Protein AF-A0A803Y1V3-F1 (afdb_monomer_lite)

pLDDT: mean 73.51, std 12.46, range [50.34, 91.0]

Foldseek 3Di:
DPVVVVVVVVVVVVVVVDPDPDPVLEEEAEDQADDRVVVVLVVQQVSLVVVRAYEYEAEPQGDCPPPPDDGSYHYDYDYDPDHNVVRD

Organism: Meleagris gallopavo (NCBI:txid9103)

Radius of gyration: 21.26 Å; chains: 1; bounding box: 52×26×57 Å

Structure (mmCIF, N/CA/C/O backbone):
data_AF-A0A803Y1V3-F1
#
_entry.id   AF-A0A803Y1V3-F1
#
loop_
_atom_site.group_PDB
_atom_site.id
_atom_site.type_symbol
_atom_site.label_atom_id
_atom_site.label_alt_id
_atom_site.label_comp_id
_atom_site.label_asym_id
_atom_site.label_entity_id
_atom_site.label_seq_id
_atom_site.pdbx_PDB_ins_code
_atom_site.Cartn_x
_atom_site.Cartn_y
_atom_site.Cartn_z
_atom_site.occupancy
_atom_site.B_iso_or_equiv
_atom_site.auth_seq_id
_atom_site.auth_comp_id
_atom_site.auth_asym_id
_atom_site.auth_atom_id
_atom_site.pdbx_PDB_model_num
ATOM 1 N N . MET A 1 1 ? -39.050 11.171 34.012 1.00 50.34 1 MET A N 1
ATOM 2 C CA . MET A 1 1 ? -39.183 11.293 32.537 1.00 50.34 1 MET A CA 1
ATOM 3 C C . MET A 1 1 ? -37.914 11.834 31.855 1.00 50.34 1 MET A C 1
ATOM 5 O O . MET A 1 1 ? -37.999 12.346 30.753 1.00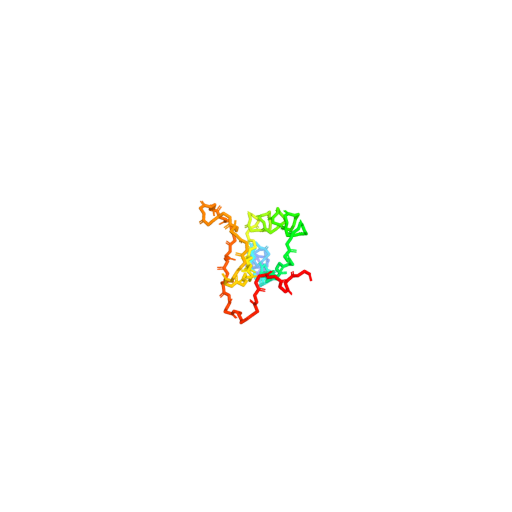 50.34 1 MET A O 1
ATOM 9 N N . THR A 1 2 ? -36.723 11.666 32.439 1.00 53.06 2 THR A N 1
ATOM 10 C CA . THR A 1 2 ? -35.451 12.178 31.879 1.00 53.06 2 THR A CA 1
ATOM 11 C C . THR A 1 2 ? -34.649 11.118 31.113 1.00 53.06 2 THR A C 1
ATOM 13 O O . THR A 1 2 ? -33.927 11.440 30.179 1.00 53.06 2 THR A O 1
ATOM 16 N N . LEU A 1 3 ? -34.840 9.833 31.431 1.00 54.78 3 LEU A N 1
ATOM 17 C CA . LEU A 1 3 ? -34.109 8.718 30.810 1.00 54.78 3 LEU A CA 1
ATOM 18 C C . LEU A 1 3 ? -34.422 8.503 29.318 1.00 54.78 3 LEU A C 1
ATOM 20 O O . LEU A 1 3 ? -33.566 8.014 28.590 1.00 54.78 3 LEU A O 1
ATOM 24 N N . ARG A 1 4 ? -35.611 8.889 28.831 1.00 56.72 4 ARG A N 1
ATOM 25 C CA . ARG A 1 4 ? -36.008 8.663 27.426 1.00 56.72 4 ARG A CA 1
ATOM 26 C C . ARG A 1 4 ? -35.312 9.583 26.418 1.00 56.72 4 ARG A C 1
ATOM 28 O O . ARG A 1 4 ? -35.222 9.212 25.255 1.00 56.72 4 ARG A O 1
ATOM 35 N N . LEU A 1 5 ? -34.801 10.738 26.854 1.00 55.94 5 LEU A N 1
ATOM 36 C CA . LEU A 1 5 ? -34.131 11.713 25.982 1.00 55.94 5 LEU A CA 1
ATOM 37 C C . LEU A 1 5 ? -32.607 11.494 25.905 1.00 55.94 5 LEU A C 1
ATOM 39 O O . LEU A 1 5 ? -31.988 11.862 24.912 1.00 55.94 5 LEU A O 1
ATOM 43 N N . CYS A 1 6 ? -32.007 10.837 26.909 1.00 60.28 6 CYS A N 1
ATOM 44 C CA . CYS A 1 6 ? -30.575 10.506 26.914 1.00 60.28 6 CYS A CA 1
ATOM 45 C C . CYS A 1 6 ? -30.203 9.372 25.950 1.00 60.28 6 CYS A C 1
ATOM 47 O O . CYS A 1 6 ? -29.121 9.401 25.378 1.00 60.28 6 CYS A O 1
ATOM 49 N N . TYR A 1 7 ? -31.082 8.386 25.751 1.00 65.88 7 TYR A N 1
ATOM 50 C CA . TYR A 1 7 ? -30.818 7.251 24.859 1.00 65.88 7 TYR A CA 1
ATOM 51 C C . TYR A 1 7 ? -30.543 7.635 23.393 1.00 65.88 7 TYR A C 1
ATOM 53 O O . TYR A 1 7 ? -29.555 7.143 22.853 1.00 65.88 7 TYR A O 1
ATOM 61 N N . PRO A 1 8 ? -31.336 8.502 22.728 1.00 71.88 8 PRO A N 1
ATOM 62 C CA . PRO A 1 8 ? -31.055 8.879 21.342 1.00 71.88 8 PRO A CA 1
ATOM 63 C C . PRO A 1 8 ? -29.785 9.729 21.211 1.00 71.88 8 PRO A C 1
ATOM 65 O O . PRO A 1 8 ? -29.036 9.557 20.255 1.00 71.88 8 PRO A O 1
ATOM 68 N N . LEU A 1 9 ? -29.498 10.595 22.191 1.00 71.75 9 LEU A N 1
ATOM 69 C CA . LEU A 1 9 ? -28.266 11.390 22.224 1.00 71.75 9 LEU A CA 1
ATOM 70 C C . LEU A 1 9 ? -27.027 10.505 22.414 1.00 71.75 9 LEU A C 1
ATOM 72 O O . LEU A 1 9 ? -26.045 10.671 21.697 1.00 71.75 9 LEU A O 1
ATOM 76 N N . ALA A 1 10 ? -27.093 9.531 23.325 1.00 77.44 10 ALA A N 1
ATOM 77 C CA . ALA A 1 10 ? -26.024 8.561 23.548 1.00 77.44 10 ALA A CA 1
ATOM 78 C C . ALA A 1 10 ? -25.837 7.605 22.356 1.00 77.44 10 ALA A C 1
ATOM 80 O O . ALA A 1 10 ? -24.713 7.241 22.027 1.00 77.44 10 ALA A O 1
ATOM 81 N N . ALA A 1 11 ? -26.917 7.216 21.673 1.00 76.81 11 ALA A N 1
ATOM 82 C CA . ALA A 1 11 ? -26.834 6.409 20.458 1.00 76.81 11 ALA A CA 1
ATOM 83 C C . ALA A 1 11 ? -26.176 7.181 19.303 1.00 76.81 11 ALA A C 1
ATOM 85 O O . ALA A 1 11 ? -25.385 6.615 18.552 1.00 76.81 11 ALA A O 1
ATOM 86 N N . TRP A 1 12 ? -26.458 8.480 19.178 1.00 74.00 12 TRP A N 1
ATOM 87 C CA . TRP A 1 12 ? -25.868 9.314 18.132 1.00 74.00 12 TRP A CA 1
ATOM 88 C C . TRP A 1 12 ? -24.375 9.557 18.364 1.00 74.00 12 TRP A C 1
ATOM 90 O O . TRP A 1 12 ? -23.582 9.446 17.428 1.00 74.00 12 TRP A O 1
ATOM 100 N N . THR A 1 13 ? -23.967 9.813 19.611 1.00 77.62 13 THR A N 1
ATOM 101 C CA . THR A 1 13 ? -22.540 9.908 19.946 1.00 77.62 13 THR A CA 1
ATOM 102 C C . THR A 1 13 ? -21.828 8.577 19.737 1.00 77.62 13 THR A C 1
ATOM 104 O O . THR A 1 13 ? -20.712 8.578 19.231 1.00 77.62 13 THR A O 1
ATOM 107 N N . PHE A 1 14 ? -22.478 7.447 20.031 1.00 74.94 14 PHE A N 1
ATOM 108 C CA . PHE A 1 14 ? -21.929 6.119 19.757 1.00 74.94 14 PHE A CA 1
ATOM 109 C C . PHE A 1 14 ? -21.744 5.867 18.254 1.00 74.94 14 PHE A C 1
ATOM 111 O O . PHE A 1 14 ? -20.691 5.389 17.850 1.00 74.94 14 PHE A O 1
ATOM 118 N N . ILE A 1 15 ? -22.708 6.260 17.414 1.00 71.94 15 ILE A N 1
ATOM 119 C CA . ILE A 1 15 ? -22.604 6.153 15.947 1.00 71.94 15 ILE A CA 1
ATOM 120 C C . ILE A 1 15 ? -21.449 6.997 15.393 1.00 71.94 15 ILE A C 1
ATOM 122 O O . ILE A 1 15 ? -20.730 6.541 14.507 1.00 71.94 15 ILE A O 1
ATOM 126 N N . LEU A 1 16 ? -21.239 8.206 15.923 1.00 69.25 16 LEU A N 1
ATOM 127 C CA . LEU A 1 16 ? -20.115 9.064 15.527 1.00 69.25 16 LEU A CA 1
ATOM 128 C C . LEU A 1 16 ? -18.759 8.549 16.040 1.00 69.25 16 LEU A C 1
ATOM 130 O O . LEU A 1 16 ? -17.725 8.882 15.465 1.00 69.25 16 LEU A O 1
ATOM 134 N N . LEU A 1 17 ? -18.759 7.739 17.103 1.00 69.12 17 LEU A N 1
ATOM 135 C CA . LEU A 1 17 ? -17.561 7.160 17.712 1.00 69.12 17 LEU A CA 1
ATOM 136 C C . LEU A 1 17 ? -17.157 5.813 17.094 1.00 69.12 17 LEU A C 1
ATOM 138 O O . LEU A 1 17 ? -16.184 5.221 17.550 1.00 69.12 17 LEU A O 1
ATOM 142 N N . ILE A 1 18 ? -17.867 5.319 16.073 1.00 70.06 18 ILE A N 1
ATOM 143 C CA . ILE A 1 18 ? -17.448 4.151 15.288 1.00 70.06 18 ILE A CA 1
ATOM 144 C C . ILE A 1 18 ? -16.680 4.659 14.054 1.00 70.06 18 ILE A C 1
ATOM 146 O O . ILE A 1 18 ? -17.286 4.889 13.002 1.00 70.06 18 ILE A O 1
ATOM 150 N N . PRO A 1 19 ? -15.349 4.857 14.128 1.00 63.00 19 PRO A N 1
ATOM 151 C CA . PRO A 1 19 ? -14.551 5.014 12.924 1.00 63.00 19 PRO A CA 1
ATOM 152 C C . PRO A 1 19 ? -14.615 3.689 12.154 1.00 63.00 19 PRO A C 1
ATOM 154 O O . PRO A 1 19 ? -14.212 2.656 12.680 1.00 63.00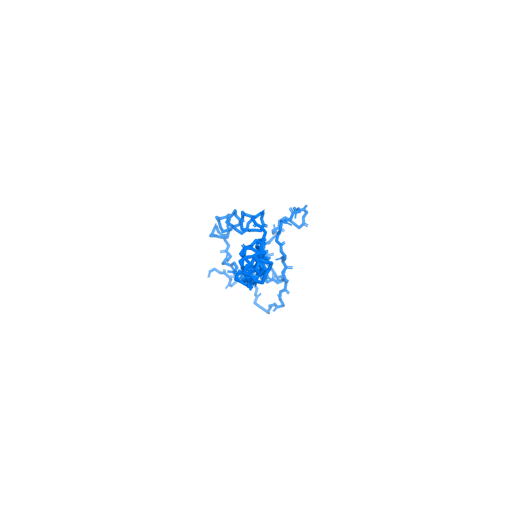 19 PRO A O 1
ATOM 157 N N . GLY A 1 20 ? -15.144 3.691 10.926 1.00 59.88 20 GLY A N 1
ATOM 158 C CA . GLY A 1 20 ? -15.056 2.503 10.059 1.00 59.88 20 GLY A CA 1
ATOM 159 C C . GLY A 1 20 ? -16.297 2.096 9.268 1.00 59.88 20 GLY A C 1
ATOM 160 O O . GLY A 1 20 ? -16.241 1.088 8.579 1.00 59.88 20 GLY A O 1
ATOM 161 N N . LEU A 1 21 ? -17.398 2.857 9.288 1.00 59.03 21 LEU A N 1
ATOM 162 C CA . LEU A 1 21 ? -18.548 2.581 8.400 1.00 59.03 21 LEU A CA 1
ATOM 163 C C . LEU A 1 21 ? -18.307 2.967 6.925 1.00 59.03 21 LEU A C 1
ATOM 165 O O . LEU A 1 21 ? -19.182 2.768 6.088 1.00 59.03 21 LEU A O 1
ATOM 169 N N . SER A 1 22 ? -17.142 3.534 6.599 1.00 65.31 22 SER A N 1
ATOM 170 C CA . SER A 1 22 ? -16.777 3.909 5.232 1.00 65.31 22 SER A CA 1
ATOM 171 C C . SER A 1 22 ? -15.808 2.892 4.639 1.00 65.31 22 SER A C 1
ATOM 173 O O . SER A 1 22 ? -14.694 2.728 5.129 1.00 65.31 22 SER A O 1
ATOM 175 N N . GLU A 1 23 ? -16.208 2.259 3.537 1.00 68.25 23 GLU A N 1
ATOM 176 C CA . GLU A 1 23 ? -15.364 1.339 2.763 1.00 68.25 23 GLU A CA 1
ATOM 177 C C . GLU A 1 23 ? -14.397 2.075 1.802 1.00 68.25 23 GLU A C 1
ATOM 179 O O . GLU A 1 23 ? -13.748 1.468 0.955 1.00 68.25 23 GLU A O 1
ATOM 184 N N . GLY A 1 24 ? -14.241 3.397 1.951 1.00 76.12 24 GLY A N 1
ATOM 185 C CA . GLY A 1 24 ? -13.358 4.224 1.114 1.00 76.12 24 GLY A CA 1
ATOM 186 C C . GLY A 1 24 ? -11.853 3.992 1.311 1.00 76.12 24 GLY A C 1
ATOM 187 O O . GLY A 1 24 ? -11.046 4.640 0.653 1.00 76.12 24 GLY A O 1
ATOM 188 N N . GLY A 1 25 ? -11.463 3.091 2.216 1.00 81.56 25 GLY A N 1
ATOM 189 C CA . GLY A 1 25 ? -10.067 2.765 2.508 1.00 81.56 25 GLY A CA 1
ATOM 190 C C . GLY A 1 25 ? -9.424 1.753 1.555 1.00 81.56 25 GLY A C 1
ATOM 191 O O . GLY A 1 25 ? -8.254 1.437 1.750 1.00 81.56 25 GLY A O 1
ATOM 192 N N . LYS A 1 26 ? -10.156 1.218 0.568 1.00 88.31 26 LYS A N 1
ATOM 193 C CA . LYS A 1 26 ? -9.648 0.210 -0.380 1.00 88.31 26 LYS A CA 1
ATOM 194 C C . LYS A 1 26 ? -9.088 0.876 -1.635 1.00 88.31 26 LYS A C 1
ATOM 196 O O . LYS A 1 26 ? -9.825 1.537 -2.365 1.00 88.31 26 LYS A O 1
ATOM 201 N N . LEU A 1 27 ? -7.798 0.687 -1.907 1.00 89.69 27 LEU A N 1
ATOM 202 C CA . LEU A 1 27 ? -7.121 1.244 -3.079 1.00 89.69 27 LEU A CA 1
ATOM 203 C C . LEU A 1 27 ? -6.502 0.146 -3.939 1.00 89.69 27 LEU A C 1
ATOM 205 O O . LEU A 1 27 ? -5.765 -0.707 -3.450 1.00 89.69 27 LEU A O 1
ATOM 209 N N . LEU A 1 28 ? -6.750 0.226 -5.244 1.00 90.81 28 LEU A N 1
ATOM 210 C CA . LEU A 1 28 ? -6.085 -0.590 -6.253 1.00 90.81 28 LEU A CA 1
ATOM 211 C C . LEU A 1 28 ? -5.066 0.272 -6.999 1.00 90.81 28 LEU A C 1
ATOM 213 O O . LEU A 1 28 ? -5.419 1.318 -7.541 1.00 90.81 28 LEU A O 1
ATOM 217 N N . VAL A 1 29 ? -3.814 -0.171 -7.041 1.00 88.19 29 VAL A N 1
ATOM 218 C CA . VAL A 1 29 ? -2.715 0.544 -7.693 1.00 88.19 29 VAL A CA 1
ATOM 219 C C . VAL A 1 29 ? -2.132 -0.323 -8.798 1.00 88.19 29 VAL A C 1
ATOM 221 O O . VAL A 1 29 ? -1.725 -1.460 -8.564 1.00 88.19 29 VAL A O 1
ATOM 224 N N . VAL A 1 30 ? -2.071 0.233 -10.006 1.00 85.62 30 VAL A N 1
ATOM 225 C CA . VAL A 1 30 ? -1.402 -0.382 -11.154 1.00 85.62 30 VAL A CA 1
ATOM 226 C C . VAL A 1 30 ? -0.134 0.432 -11.432 1.00 85.62 30 VAL A C 1
ATOM 228 O O . VAL A 1 30 ? -0.239 1.589 -11.839 1.00 85.62 30 VAL A O 1
ATOM 231 N N . PRO A 1 31 ? 1.058 -0.112 -11.149 1.00 78.88 31 PRO A N 1
ATOM 232 C CA . PRO A 1 31 ? 2.320 0.568 -11.359 1.00 78.88 31 PRO A CA 1
ATOM 233 C C . PRO A 1 31 ? 2.632 0.6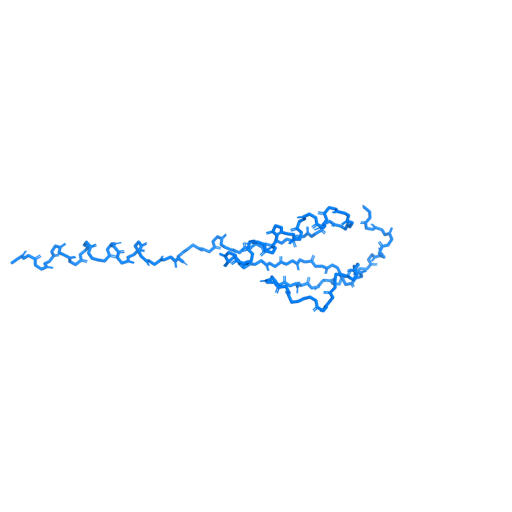83 -12.853 1.00 78.88 31 PRO A C 1
ATOM 235 O O . PRO A 1 31 ? 2.516 -0.291 -13.595 1.00 78.88 31 PRO A O 1
ATOM 238 N N . MET A 1 32 ? 3.095 1.860 -13.273 1.00 74.62 32 MET A N 1
ATOM 239 C CA . MET A 1 32 ? 3.871 1.996 -14.508 1.00 74.62 32 MET A CA 1
ATOM 240 C C . MET A 1 32 ? 5.291 1.486 -14.257 1.00 74.62 32 MET A C 1
ATOM 242 O O . MET A 1 32 ? 5.843 1.698 -13.174 1.00 74.62 32 MET A O 1
ATOM 246 N N . VAL A 1 33 ? 5.876 0.796 -15.231 1.00 69.56 33 VAL A N 1
ATOM 247 C CA . VAL A 1 33 ? 7.236 0.258 -15.116 1.00 69.56 33 VAL A CA 1
ATOM 248 C C . VAL A 1 33 ? 8.251 1.415 -15.123 1.00 69.56 33 VAL A C 1
ATOM 250 O O . VAL A 1 33 ? 7.995 2.485 -15.665 1.00 69.56 33 VAL A O 1
ATOM 253 N N . GLY A 1 34 ? 9.391 1.240 -14.446 1.00 70.50 34 GLY A N 1
ATOM 254 C CA . GLY A 1 34 ? 10.474 2.230 -14.419 1.00 70.50 34 GLY A CA 1
ATOM 255 C C . GLY A 1 34 ? 10.457 3.192 -13.222 1.00 70.50 34 GLY A C 1
ATOM 256 O O . GLY A 1 34 ? 9.949 2.885 -12.141 1.00 70.50 34 GLY A O 1
ATOM 257 N N . SER A 1 35 ? 11.085 4.360 -13.393 1.00 74.94 35 SER A N 1
ATOM 258 C CA . SER A 1 35 ? 11.367 5.327 -12.315 1.00 74.94 35 SER A CA 1
ATOM 259 C C . SER A 1 35 ? 10.110 5.913 -11.665 1.00 74.94 35 SER A C 1
ATOM 261 O O . SER A 1 35 ? 10.122 6.211 -10.471 1.00 74.94 35 SER A O 1
ATOM 263 N N . HIS A 1 36 ? 9.007 6.012 -12.409 1.00 73.00 36 HIS A N 1
ATOM 264 C CA . HIS A 1 36 ? 7.726 6.511 -11.901 1.00 73.00 36 HIS A CA 1
ATOM 265 C C . HIS A 1 36 ? 7.169 5.663 -10.749 1.00 73.00 36 HIS A C 1
ATOM 267 O O . HIS A 1 36 ? 6.574 6.202 -9.812 1.00 73.00 36 HIS A O 1
ATOM 273 N N . TRP A 1 37 ? 7.399 4.346 -10.761 1.00 80.88 37 TRP A N 1
ATOM 274 C CA . TRP A 1 37 ? 6.976 3.488 -9.658 1.00 80.88 37 TRP A CA 1
ATOM 275 C C . TRP A 1 37 ? 7.735 3.777 -8.360 1.00 80.88 37 TRP A C 1
ATOM 277 O O . TRP A 1 37 ? 7.151 3.676 -7.281 1.00 80.88 37 TRP A O 1
ATOM 287 N N . LEU A 1 38 ? 9.013 4.161 -8.433 1.00 78.38 38 LEU A N 1
ATOM 288 C CA . LEU A 1 38 ? 9.824 4.384 -7.236 1.00 78.38 38 LEU A CA 1
ATOM 289 C C . LEU A 1 38 ? 9.217 5.479 -6.348 1.00 78.38 38 LEU A C 1
ATOM 291 O O . LEU A 1 38 ? 9.128 5.301 -5.136 1.00 78.38 38 LEU A O 1
ATOM 295 N N . SER A 1 39 ? 8.717 6.557 -6.957 1.00 83.50 39 SER A N 1
ATOM 296 C CA . SER A 1 39 ? 7.993 7.617 -6.247 1.00 83.50 39 SER A CA 1
ATOM 297 C C . SER A 1 39 ? 6.630 7.149 -5.725 1.00 83.50 39 SER A C 1
ATOM 299 O O . SER A 1 39 ? 6.237 7.493 -4.612 1.00 83.50 39 SER A O 1
ATOM 301 N N . MET A 1 40 ? 5.908 6.331 -6.498 1.00 85.75 40 MET A N 1
ATOM 302 C CA . MET A 1 40 ? 4.600 5.806 -6.090 1.00 85.75 40 MET A CA 1
ATOM 303 C C . MET A 1 40 ? 4.707 4.816 -4.918 1.00 85.75 40 MET A C 1
ATOM 305 O O . MET A 1 40 ? 3.809 4.760 -4.076 1.00 85.75 40 MET A O 1
ATOM 309 N N . LYS A 1 41 ? 5.817 4.075 -4.818 1.00 85.19 41 LYS A N 1
ATOM 310 C CA . LYS A 1 41 ? 6.068 3.100 -3.747 1.00 85.19 41 LYS A CA 1
ATOM 311 C C . LYS A 1 41 ? 5.949 3.734 -2.359 1.00 85.19 41 LYS A C 1
ATOM 313 O O . LYS A 1 41 ? 5.297 3.160 -1.488 1.00 85.19 41 LYS A O 1
ATOM 318 N N . GLU A 1 42 ? 6.527 4.919 -2.156 1.00 86.00 42 GLU A N 1
ATOM 319 C CA . GLU A 1 42 ? 6.459 5.614 -0.863 1.00 86.00 42 GLU A CA 1
ATOM 320 C C . GLU A 1 42 ? 5.030 6.038 -0.508 1.00 86.00 42 GLU A C 1
ATOM 322 O O . GLU A 1 42 ? 4.594 5.884 0.635 1.00 86.00 42 GLU A O 1
ATOM 327 N N . VAL A 1 43 ? 4.268 6.516 -1.497 1.00 89.25 43 VAL A N 1
ATOM 328 C CA . VAL A 1 43 ? 2.865 6.913 -1.313 1.00 89.25 43 VAL A CA 1
ATOM 329 C C . VAL A 1 43 ? 2.017 5.709 -0.909 1.00 89.25 43 VAL A C 1
ATOM 331 O O . VAL A 1 43 ? 1.279 5.769 0.076 1.00 89.25 43 VAL A O 1
ATOM 334 N N . VAL A 1 44 ? 2.161 4.595 -1.628 1.00 89.62 44 VAL A N 1
ATOM 335 C CA . VAL A 1 44 ? 1.458 3.335 -1.350 1.00 89.62 44 VAL A CA 1
ATOM 336 C C . VAL A 1 44 ? 1.780 2.820 0.049 1.00 89.62 44 VAL A C 1
ATOM 338 O O . VAL A 1 44 ? 0.874 2.441 0.794 1.00 89.62 44 VAL A O 1
ATOM 341 N N . GLN A 1 45 ? 3.055 2.861 0.439 1.00 88.69 45 GLN A N 1
ATOM 342 C CA . GLN A 1 45 ? 3.478 2.451 1.771 1.00 88.69 45 GLN A CA 1
ATOM 343 C C . GLN A 1 45 ? 2.849 3.326 2.860 1.00 88.69 45 GLN A C 1
ATOM 345 O O . GLN A 1 45 ? 2.300 2.799 3.827 1.00 88.69 45 GLN A O 1
ATOM 350 N N . LYS A 1 46 ? 2.856 4.652 2.690 1.00 90.00 46 LYS A N 1
ATOM 351 C CA . LYS A 1 46 ? 2.256 5.580 3.659 1.00 90.00 46 LYS A CA 1
ATOM 352 C C . LYS A 1 46 ? 0.741 5.426 3.771 1.00 90.00 46 LYS A C 1
ATOM 354 O O . LYS A 1 46 ? 0.202 5.587 4.864 1.00 90.00 46 LYS A O 1
ATOM 359 N N . LEU A 1 47 ? 0.048 5.124 2.676 1.00 90.00 47 LEU A N 1
ATOM 360 C CA . LEU A 1 47 ? -1.393 4.853 2.698 1.00 90.00 47 LEU A CA 1
ATOM 361 C C . LEU A 1 47 ? -1.704 3.572 3.473 1.00 90.00 47 LEU A C 1
ATOM 363 O O . LEU A 1 47 ? -2.585 3.579 4.336 1.00 90.00 47 LEU A O 1
ATOM 367 N N . ALA A 1 48 ? -0.930 2.516 3.231 1.00 88.12 48 ALA A N 1
ATOM 368 C CA . ALA A 1 48 ? -1.071 1.256 3.943 1.00 88.12 48 ALA A CA 1
ATOM 369 C C . ALA A 1 48 ? -0.766 1.389 5.447 1.00 88.12 48 ALA A C 1
ATOM 371 O O . ALA A 1 48 ? -1.545 0.927 6.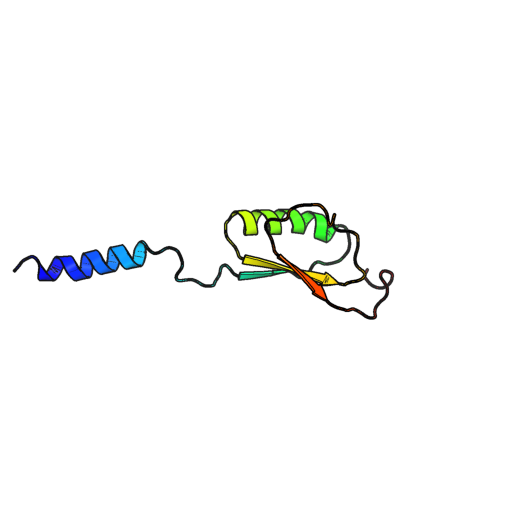278 1.00 88.12 48 ALA A O 1
ATOM 372 N N . GLU A 1 49 ? 0.294 2.118 5.821 1.00 89.00 49 GLU A N 1
ATOM 373 C CA . GLU A 1 49 ? 0.616 2.445 7.224 1.00 89.00 49 GLU A CA 1
ATOM 374 C C . GLU A 1 49 ? -0.510 3.226 7.930 1.00 89.00 49 GLU A C 1
ATOM 376 O O . GLU A 1 49 ? -0.673 3.121 9.144 1.00 89.00 49 GLU A O 1
ATOM 381 N N . ARG A 1 50 ? -1.313 3.994 7.182 1.00 88.56 50 ARG A N 1
ATOM 382 C CA . ARG A 1 50 ? -2.486 4.725 7.697 1.00 88.56 50 ARG A CA 1
ATOM 383 C C . ARG A 1 50 ? -3.744 3.857 7.828 1.00 88.56 50 ARG A C 1
ATOM 385 O O . ARG A 1 50 ? -4.800 4.392 8.152 1.00 88.56 50 ARG A O 1
ATOM 392 N N . GLY A 1 51 ? -3.650 2.554 7.564 1.00 85.69 51 GLY A N 1
ATOM 393 C CA . GLY A 1 51 ? -4.767 1.612 7.657 1.00 85.69 51 GLY A CA 1
ATOM 394 C C . GLY A 1 51 ? -5.615 1.500 6.389 1.00 85.69 51 GLY A C 1
ATOM 395 O O . GLY A 1 51 ? -6.710 0.948 6.454 1.00 85.69 51 GLY A O 1
ATOM 396 N N . HIS A 1 52 ? -5.141 2.010 5.245 1.00 88.94 52 HIS A N 1
ATOM 397 C CA . HIS A 1 52 ? -5.801 1.756 3.963 1.00 88.94 52 HIS A CA 1
ATOM 398 C C . HIS A 1 52 ? -5.444 0.352 3.467 1.00 88.94 52 HIS A C 1
ATOM 400 O O . HIS A 1 52 ? -4.285 -0.064 3.512 1.00 88.94 52 HIS A O 1
ATOM 406 N N . GLU A 1 53 ? -6.430 -0.368 2.948 1.00 89.19 53 GLU A N 1
ATOM 407 C CA . GLU A 1 53 ? -6.212 -1.639 2.270 1.00 89.19 53 GLU A CA 1
ATOM 408 C C . GLU A 1 53 ? -5.726 -1.345 0.850 1.00 89.19 53 GLU A C 1
ATOM 410 O O . GLU A 1 53 ? -6.516 -1.023 -0.038 1.00 89.19 53 GLU A O 1
ATOM 415 N N . VAL A 1 54 ? -4.411 -1.410 0.635 1.00 91.00 54 VAL A N 1
ATOM 416 C CA . VAL A 1 54 ? -3.817 -1.146 -0.680 1.00 91.00 54 VAL A CA 1
ATOM 417 C C . VAL A 1 54 ? -3.408 -2.450 -1.357 1.00 91.00 54 VAL A C 1
ATOM 419 O O . VAL A 1 54 ? -2.668 -3.257 -0.786 1.00 91.00 54 VAL A O 1
ATOM 422 N N . VAL A 1 55 ? -3.872 -2.636 -2.591 1.00 90.44 55 VAL A N 1
ATOM 423 C CA . VAL A 1 55 ? -3.542 -3.766 -3.461 1.00 90.44 55 VAL A CA 1
ATOM 424 C C . VAL A 1 55 ? -2.788 -3.250 -4.681 1.00 90.44 55 VAL A C 1
ATOM 426 O O . VAL A 1 55 ? -3.318 -2.462 -5.460 1.00 90.44 55 VAL A O 1
ATOM 429 N N . VAL A 1 56 ? -1.556 -3.709 -4.868 1.00 88.44 56 VAL A N 1
ATOM 430 C CA . VAL A 1 56 ? -0.709 -3.376 -6.017 1.00 88.44 56 VAL A CA 1
ATOM 431 C C . VAL A 1 56 ? -0.729 -4.534 -7.008 1.00 88.44 56 VAL A C 1
ATOM 433 O O . VAL A 1 56 ? -0.422 -5.667 -6.640 1.00 88.44 56 VAL A O 1
ATOM 436 N N . LEU A 1 57 ? -1.073 -4.264 -8.265 1.00 85.81 57 LEU A N 1
ATOM 437 C CA . LEU A 1 57 ? -1.060 -5.257 -9.341 1.00 85.81 57 LEU A CA 1
ATOM 438 C C . LEU A 1 57 ? 0.290 -5.260 -10.055 1.00 85.81 57 LEU A C 1
ATOM 440 O O . LEU A 1 57 ? 0.678 -4.255 -10.629 1.00 85.81 57 LEU A O 1
ATOM 444 N N . LYS A 1 58 ? 0.999 -6.386 -10.071 1.00 79.31 58 LYS A N 1
ATOM 445 C CA . LYS A 1 58 ? 2.310 -6.517 -10.722 1.00 79.31 58 LYS A CA 1
ATOM 446 C C . LYS A 1 58 ? 2.251 -7.567 -11.847 1.00 79.31 58 LYS A C 1
ATOM 448 O O . LYS A 1 58 ? 1.744 -8.656 -11.599 1.00 79.31 58 LYS A O 1
ATOM 453 N N . PRO A 1 59 ? 2.781 -7.311 -13.054 1.00 74.94 59 PRO A N 1
ATOM 454 C CA . PRO A 1 59 ? 2.974 -8.378 -14.038 1.00 74.94 59 PRO A CA 1
ATOM 455 C C . PRO A 1 59 ? 3.949 -9.465 -13.539 1.00 74.94 59 PRO A C 1
ATOM 457 O O . PRO A 1 59 ? 4.929 -9.169 -12.845 1.00 74.94 59 PRO A O 1
ATOM 460 N N . GLU A 1 60 ? 3.737 -10.723 -13.924 1.00 70.31 60 GLU A N 1
ATOM 461 C CA . GLU A 1 60 ? 4.629 -11.839 -13.551 1.00 70.31 60 GLU A CA 1
ATOM 462 C C . GLU A 1 60 ? 6.075 -11.629 -14.023 1.00 70.31 60 GLU A C 1
ATOM 464 O O . GLU A 1 60 ? 7.022 -11.931 -13.301 1.00 70.31 60 GLU A O 1
ATOM 469 N N . VAL A 1 61 ? 6.247 -10.993 -15.183 1.00 64.19 61 VAL A N 1
ATOM 470 C CA . VAL A 1 61 ? 7.560 -10.714 -15.778 1.00 64.19 61 VAL A CA 1
ATOM 471 C C . VAL A 1 61 ? 8.261 -9.479 -15.206 1.00 64.19 61 VAL A C 1
ATOM 473 O O . VAL A 1 61 ? 9.365 -9.187 -15.633 1.00 64.19 61 VAL A O 1
ATOM 476 N N . SER A 1 62 ? 7.675 -8.724 -14.270 1.00 60.12 62 SER A N 1
ATOM 477 C CA . SER A 1 62 ? 8.232 -7.405 -13.904 1.00 60.12 62 SER A CA 1
ATOM 478 C C . SER A 1 62 ? 9.460 -7.455 -12.998 1.00 60.12 62 SER A C 1
ATOM 480 O O . SER A 1 62 ? 9.576 -8.337 -12.141 1.00 60.12 62 SER A O 1
ATOM 482 N N . TRP A 1 63 ? 10.271 -6.389 -13.110 1.00 56.62 63 TRP A N 1
ATOM 483 C CA . TRP A 1 63 ? 11.393 -5.995 -12.245 1.00 56.62 63 TRP A CA 1
ATOM 484 C C . TRP A 1 63 ? 11.278 -6.561 -10.826 1.00 56.62 63 TRP A C 1
ATOM 486 O O . TRP A 1 63 ? 10.212 -6.463 -10.202 1.00 56.62 63 TRP A O 1
ATOM 496 N N . GLN A 1 64 ? 12.367 -7.151 -10.319 1.00 55.59 64 GLN A N 1
ATOM 497 C CA . GLN A 1 64 ? 12.500 -7.633 -8.941 1.00 55.59 64 GLN A CA 1
ATOM 498 C C . GLN A 1 64 ? 12.311 -6.469 -7.957 1.00 55.59 64 GLN A C 1
ATOM 500 O O . GLN A 1 64 ? 13.249 -5.903 -7.405 1.00 55.59 64 GLN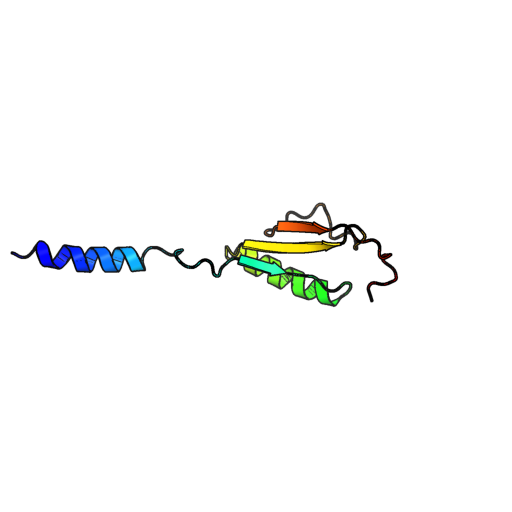 A O 1
ATOM 505 N N . MET A 1 65 ? 11.058 -6.094 -7.726 1.00 58.31 65 MET A N 1
ATOM 506 C CA . MET A 1 65 ? 10.632 -5.428 -6.513 1.00 58.31 65 MET A CA 1
ATOM 507 C C . MET A 1 65 ? 11.065 -6.356 -5.400 1.00 58.31 65 MET A C 1
ATOM 509 O O . MET A 1 65 ? 10.605 -7.494 -5.399 1.00 58.31 65 MET A O 1
ATOM 513 N N . GLY A 1 66 ? 12.018 -5.920 -4.575 1.00 55.34 66 GLY A N 1
ATOM 514 C CA . GLY A 1 66 ? 12.683 -6.758 -3.586 1.00 55.34 66 GLY A CA 1
ATOM 515 C C . GLY A 1 66 ? 11.676 -7.650 -2.873 1.00 55.34 66 GLY A C 1
ATOM 516 O O . GLY A 1 66 ? 10.973 -7.210 -1.973 1.00 55.34 66 GLY A O 1
ATOM 517 N N . GLU A 1 67 ? 11.603 -8.912 -3.294 1.00 54.28 67 GLU A N 1
ATOM 518 C CA . GLU A 1 67 ? 10.604 -9.892 -2.845 1.00 54.28 67 GLU A CA 1
ATOM 519 C C . GLU A 1 67 ? 10.782 -10.224 -1.353 1.00 54.28 67 GLU A C 1
ATOM 521 O O . GLU A 1 67 ? 9.939 -10.838 -0.710 1.00 54.28 67 GLU A O 1
ATOM 526 N N . ARG A 1 68 ? 11.900 -9.757 -0.787 1.00 51.69 68 ARG A N 1
ATOM 527 C CA . ARG A 1 68 ? 12.284 -9.857 0.617 1.00 51.69 68 ARG A CA 1
ATOM 528 C C . ARG A 1 68 ? 11.856 -8.673 1.482 1.00 51.69 68 ARG A C 1
ATOM 530 O O . ARG A 1 68 ? 12.016 -8.758 2.698 1.00 51.69 68 ARG A O 1
ATOM 537 N N . GLU A 1 69 ? 11.350 -7.580 0.914 1.00 61.47 69 GLU A N 1
ATOM 538 C CA . GLU A 1 69 ? 10.883 -6.452 1.722 1.00 61.47 69 GLU A CA 1
ATOM 539 C C . GLU A 1 69 ? 9.467 -6.727 2.241 1.00 61.47 69 GLU A C 1
ATOM 541 O O . GLU A 1 69 ? 8.536 -6.997 1.480 1.00 61.47 69 GLU A O 1
ATOM 546 N N . LYS A 1 70 ? 9.297 -6.672 3.567 1.00 64.62 70 LYS A N 1
ATOM 547 C CA . LYS A 1 70 ? 7.974 -6.715 4.197 1.00 64.62 70 LYS A CA 1
ATOM 548 C C . LYS A 1 70 ? 7.246 -5.414 3.869 1.00 64.62 70 LYS A C 1
ATOM 550 O O . LYS A 1 70 ? 7.488 -4.391 4.502 1.00 64.62 70 LYS A O 1
ATOM 555 N N . HIS A 1 71 ? 6.376 -5.456 2.872 1.00 73.25 71 HIS A N 1
ATOM 556 C CA . HIS A 1 71 ? 5.530 -4.328 2.513 1.00 73.25 71 HIS A CA 1
ATOM 557 C C . HIS A 1 71 ? 4.301 -4.263 3.428 1.00 73.25 71 HIS A C 1
ATOM 559 O O . HIS A 1 71 ? 3.754 -5.291 3.820 1.00 73.25 71 HIS A O 1
ATOM 565 N N . ALA A 1 72 ? 3.846 -3.049 3.743 1.00 81.44 72 ALA A N 1
ATOM 566 C CA . ALA A 1 72 ? 2.590 -2.827 4.465 1.00 81.44 72 ALA A CA 1
ATOM 567 C C . ALA A 1 72 ? 1.340 -3.056 3.582 1.00 81.44 72 ALA A C 1
ATOM 569 O O . ALA A 1 72 ? 0.224 -3.027 4.087 1.00 81.44 72 ALA A O 1
ATOM 570 N N . TYR A 1 73 ? 1.520 -3.275 2.273 1.00 83.88 73 TYR A N 1
ATOM 571 C CA . TYR A 1 73 ? 0.469 -3.414 1.261 1.00 83.88 73 TYR A CA 1
ATOM 572 C C . TYR A 1 73 ? 0.484 -4.800 0.600 1.00 83.88 73 TYR A C 1
ATOM 574 O O . TYR A 1 73 ? 1.502 -5.495 0.597 1.00 83.88 73 TYR A O 1
ATOM 582 N N . THR A 1 74 ? -0.643 -5.192 0.002 1.00 86.62 74 THR A N 1
ATOM 583 C CA . THR A 1 74 ? -0.783 -6.477 -0.699 1.00 86.62 74 THR A CA 1
ATOM 584 C C . THR A 1 74 ? -0.305 -6.350 -2.140 1.00 86.62 74 THR A C 1
ATOM 586 O O . THR A 1 74 ? -0.649 -5.388 -2.821 1.00 86.62 74 THR A O 1
ATOM 589 N N . VAL A 1 75 ? 0.433 -7.341 -2.640 1.00 85.75 75 VAL A N 1
ATOM 590 C CA . VAL A 1 75 ? 0.831 -7.418 -4.052 1.00 85.75 75 VAL A CA 1
ATOM 591 C C . VAL A 1 75 ? 0.124 -8.600 -4.706 1.00 85.75 75 VAL A C 1
ATOM 593 O O . VAL A 1 75 ? 0.172 -9.714 -4.187 1.00 85.7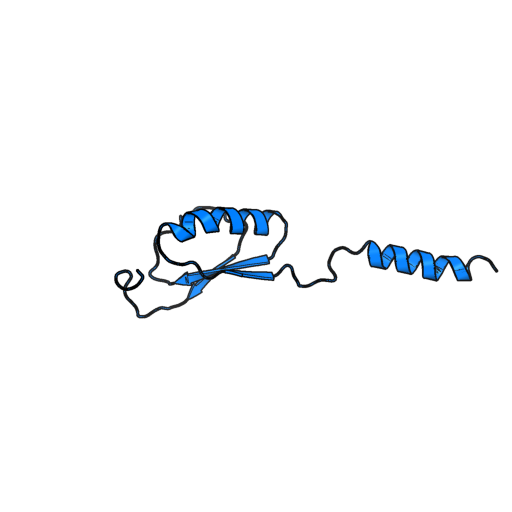5 75 VAL A O 1
ATOM 596 N N . LYS A 1 76 ? -0.540 -8.364 -5.839 1.00 86.00 76 LYS A N 1
ATOM 597 C CA . LYS A 1 76 ? -1.138 -9.408 -6.674 1.00 86.00 76 LYS A CA 1
ATOM 598 C C . LYS A 1 76 ? -0.431 -9.474 -8.012 1.00 86.00 76 LYS A C 1
ATOM 600 O O . LYS A 1 76 ? -0.369 -8.482 -8.734 1.00 86.00 76 LYS A O 1
ATOM 605 N N . THR A 1 77 ? 0.056 -10.659 -8.344 1.00 83.00 77 THR A N 1
ATOM 606 C CA . THR A 1 77 ? 0.688 -10.911 -9.633 1.00 83.00 77 THR A CA 1
ATOM 607 C C . THR A 1 77 ? -0.364 -11.301 -10.666 1.00 83.00 77 THR A C 1
ATOM 609 O O . THR A 1 77 ? -1.283 -12.054 -10.339 1.00 83.00 77 THR A O 1
ATOM 612 N N . TYR A 1 78 ? -0.247 -10.801 -11.895 1.00 78.94 78 TYR A N 1
ATOM 613 C CA . TYR A 1 78 ? -1.083 -11.240 -13.012 1.00 78.94 78 TYR A CA 1
ATOM 614 C C . TYR A 1 78 ? -0.227 -11.799 -14.160 1.00 78.94 78 TYR A C 1
ATOM 616 O O . TYR A 1 78 ? 0.865 -11.277 -14.420 1.00 78.94 78 TYR A O 1
ATOM 624 N N . PRO A 1 79 ? -0.704 -12.858 -14.842 1.00 76.62 79 PRO A N 1
ATOM 625 C CA . PRO A 1 79 ? 0.009 -13.443 -15.966 1.00 76.62 79 PRO A CA 1
ATOM 626 C C . PRO A 1 79 ? -0.027 -12.473 -17.146 1.00 76.62 79 PRO A C 1
ATOM 628 O O . PRO A 1 79 ? -1.080 -11.928 -17.484 1.00 76.62 79 PRO A O 1
ATOM 631 N N . VAL A 1 80 ? 1.120 -12.266 -17.785 1.00 71.12 80 VAL A N 1
ATOM 632 C CA . VAL A 1 80 ? 1.220 -11.439 -18.988 1.00 71.12 80 VAL A CA 1
ATOM 633 C C . VAL A 1 80 ? 2.046 -12.183 -20.033 1.00 71.12 80 VAL A C 1
ATOM 635 O O . VAL A 1 80 ? 3.064 -12.788 -19.708 1.00 71.12 80 VAL A O 1
ATOM 638 N N . SER A 1 81 ? 1.584 -12.179 -21.286 1.00 66.31 81 SER A N 1
ATOM 639 C CA . SER A 1 81 ? 2.309 -12.781 -22.418 1.00 66.31 81 SER A CA 1
ATOM 640 C C . SER A 1 81 ? 3.315 -11.823 -23.066 1.00 66.31 81 SER A C 1
ATOM 642 O O . SER A 1 81 ? 4.054 -12.234 -23.958 1.00 66.31 81 SER A O 1
ATOM 644 N N . THR A 1 82 ? 3.330 -10.553 -22.657 1.00 57.12 82 THR A N 1
ATOM 645 C CA . THR A 1 82 ? 4.264 -9.538 -23.152 1.00 57.12 82 THR A CA 1
ATOM 646 C C . THR A 1 82 ? 5.626 -9.684 -22.479 1.00 57.12 82 THR A C 1
ATOM 648 O O . THR A 1 82 ? 5.726 -9.989 -21.289 1.00 57.12 82 THR A O 1
ATOM 651 N N . LYS A 1 83 ? 6.696 -9.507 -23.255 1.00 58.19 83 LYS A N 1
ATOM 652 C CA . LYS A 1 83 ? 8.068 -9.562 -22.746 1.00 58.19 83 LYS A CA 1
ATOM 653 C C . LYS A 1 83 ? 8.358 -8.292 -21.941 1.00 58.19 83 LYS A C 1
ATOM 655 O O . LYS A 1 83 ? 7.786 -7.243 -22.212 1.00 58.19 83 LYS A O 1
ATOM 660 N N . LEU A 1 84 ? 9.268 -8.387 -20.967 1.00 57.75 84 LEU A N 1
ATOM 661 C CA . LEU A 1 84 ? 9.739 -7.255 -20.148 1.00 57.75 84 LEU A CA 1
ATOM 662 C C . LEU A 1 84 ? 10.192 -6.050 -21.008 1.00 57.75 84 LEU A C 1
ATOM 664 O O . LEU A 1 84 ? 10.115 -4.916 -20.557 1.00 57.75 84 LEU A O 1
ATOM 668 N N . GLU A 1 85 ? 10.639 -6.316 -22.236 1.00 57.44 85 GLU A N 1
ATOM 669 C CA . GLU A 1 85 ? 11.185 -5.361 -23.209 1.00 57.44 85 GLU A CA 1
ATOM 670 C C . GLU A 1 85 ? 10.123 -4.509 -23.935 1.00 57.44 85 GLU A C 1
ATOM 672 O O . GLU A 1 85 ? 10.488 -3.560 -24.610 1.00 57.44 85 GLU A O 1
ATOM 677 N N . ASP A 1 86 ? 8.829 -4.828 -23.807 1.00 56.97 86 ASP A N 1
ATOM 678 C CA . ASP A 1 86 ? 7.720 -4.084 -24.437 1.00 56.97 86 ASP A CA 1
ATOM 679 C C . ASP A 1 86 ? 6.974 -3.161 -23.442 1.00 56.97 86 ASP A C 1
ATOM 681 O O . ASP A 1 86 ? 5.902 -2.645 -23.756 1.00 56.97 86 ASP A O 1
ATOM 685 N N . LEU A 1 87 ? 7.479 -3.003 -22.210 1.00 59.38 87 LEU A N 1
ATOM 686 C CA . LEU A 1 87 ? 6.799 -2.300 -21.107 1.00 59.38 87 LEU A CA 1
ATOM 687 C C . LEU A 1 87 ? 7.308 -0.866 -20.847 1.00 59.38 87 LEU A C 1
ATOM 689 O O . LEU A 1 87 ? 7.178 -0.384 -19.719 1.00 59.38 87 LEU A O 1
ATOM 693 N N . ASP A 1 88 ? 7.872 -0.203 -21.858 1.00 51.03 88 ASP A N 1
ATOM 694 C CA . ASP A 1 88 ? 8.269 1.216 -21.798 1.00 51.03 88 ASP A CA 1
ATOM 695 C C . ASP A 1 88 ? 7.070 2.187 -21.749 1.00 51.03 88 ASP A C 1
ATOM 697 O O . ASP A 1 88 ? 6.139 2.061 -22.581 1.00 51.03 88 ASP A O 1
#

Secondary structure (DSSP, 8-state):
--HHHHHHHHHHHHHHT-TT---TTEEEE-PPSSHHHHHHHHHHHHHHHTT-EEEEEEETTS----TTS--SSEEEEE---S-GGG--

Sequence (88 aa):
MTLRLCYPLAAWTFILLIPGLSEGGKLLVVPMVGSHWLSMKEVVQKLAERGHEVVVLKPEVSWQMGEREKHAYTVKTYPVSTKLEDLD

InterPro domains:
  IPR002213 UDP-glucuronosyl/UDP-glucosyltransferase [PF00201] (25-87)